Protein AF-A0A3B1B9C0-F1 (afdb_monomer_lite)

Secondary structure (DSSP, 8-state):
-HHHHHHHHHHHHHHHHHHT--------HHHHHH---GGGTEEETTEE-HHHHHHHHTTS-PPP-

Foldseek 3Di:
DVVVVVVVVVVVVVVVVVVPDDDDPDDPVVCVVPVDDPVQFDPDPPHGDPQVVVCVVVVNDHDDD

Radius of gyration: 20.87 Å; chains: 1; bounding box: 42×20×56 Å

pLDDT: mean 88.49, std 7.57, range [59.88, 95.81]

Structure (mmCIF, N/CA/C/O backbone):
data_AF-A0A3B1B9C0-F1
#
_entry.id   AF-A0A3B1B9C0-F1
#
loop_
_atom_site.group_PDB
_atom_site.id
_atom_site.type_symbol
_atom_site.label_atom_id
_atom_site.label_alt_id
_atom_site.label_comp_id
_atom_site.label_asym_id
_atom_site.label_entity_id
_atom_site.label_seq_id
_atom_site.pdbx_PDB_ins_code
_atom_site.Cartn_x
_atom_site.Cartn_y
_atom_site.Cartn_z
_atom_site.occupancy
_atom_site.B_iso_or_equiv
_atom_site.auth_seq_id
_atom_site.auth_comp_id
_atom_site.auth_asym_id
_atom_site.auth_atom_id
_atom_site.pdbx_PDB_model_num
ATOM 1 N N . MET A 1 1 ? -27.491 -1.859 37.972 1.00 63.16 1 MET A N 1
ATOM 2 C CA . MET A 1 1 ? -26.652 -3.082 37.905 1.00 63.16 1 MET A CA 1
ATOM 3 C C . MET A 1 1 ? -26.278 -3.470 36.471 1.00 63.16 1 MET A C 1
ATOM 5 O O . MET A 1 1 ? -25.094 -3.617 36.212 1.00 63.16 1 MET A O 1
ATOM 9 N N . LYS A 1 2 ? -27.226 -3.543 35.519 1.00 75.19 2 LYS A N 1
ATOM 10 C CA . LYS A 1 2 ? -26.951 -3.921 34.112 1.00 75.19 2 LYS A CA 1
ATOM 11 C C . LYS A 1 2 ? -25.878 -3.066 33.406 1.00 75.19 2 LYS A C 1
ATOM 13 O O . LYS A 1 2 ? -25.020 -3.637 32.754 1.00 75.19 2 LYS A O 1
ATOM 18 N N . CYS A 1 3 ? -25.874 -1.743 33.617 1.00 74.88 3 CYS A N 1
ATOM 19 C CA . CYS A 1 3 ? -24.908 -0.813 33.002 1.00 74.88 3 CYS A CA 1
ATOM 20 C C . CYS A 1 3 ? -23.444 -1.052 33.449 1.00 74.88 3 CYS A C 1
ATOM 22 O O . CYS A 1 3 ? -22.520 -1.015 32.639 1.00 74.88 3 CYS A O 1
ATOM 24 N N . ILE A 1 4 ? -23.241 -1.375 34.733 1.00 83.00 4 ILE A N 1
ATOM 25 C CA . ILE A 1 4 ? -21.913 -1.679 35.298 1.00 83.00 4 ILE A CA 1
ATOM 26 C C . ILE A 1 4 ? -21.408 -3.024 34.764 1.00 83.00 4 ILE A C 1
ATOM 28 O O . ILE A 1 4 ? -20.245 -3.151 34.393 1.00 83.00 4 ILE A O 1
ATOM 32 N N . GLN A 1 5 ? -22.300 -4.012 34.666 1.00 83.75 5 GLN A N 1
ATOM 33 C CA . GLN A 1 5 ? -21.967 -5.337 34.153 1.00 83.75 5 GLN A CA 1
ATOM 34 C C . GLN A 1 5 ? -21.586 -5.299 32.668 1.00 83.75 5 GLN A C 1
ATOM 36 O O . GLN A 1 5 ? -20.588 -5.904 32.294 1.00 83.75 5 GLN A O 1
ATOM 41 N N . THR A 1 6 ? -22.299 -4.524 31.843 1.00 84.75 6 THR A N 1
ATOM 42 C CA . THR A 1 6 ? -21.933 -4.311 30.432 1.00 84.75 6 THR A CA 1
ATOM 43 C C . THR A 1 6 ? -20.589 -3.602 30.272 1.00 84.75 6 THR A C 1
ATOM 45 O O . THR A 1 6 ? -19.788 -3.999 29.425 1.00 84.75 6 THR A O 1
ATOM 48 N N . GLY A 1 7 ? -20.305 -2.596 31.106 1.00 90.81 7 GLY A N 1
ATOM 49 C CA . GLY A 1 7 ? -19.012 -1.908 31.093 1.00 90.81 7 GLY A CA 1
ATOM 50 C C . GLY A 1 7 ? -17.862 -2.848 31.450 1.00 90.81 7 GLY A C 1
ATOM 51 O O . GLY A 1 7 ? -16.866 -2.909 30.734 1.00 90.81 7 GLY A O 1
ATOM 52 N N . LEU A 1 8 ? -18.036 -3.655 32.501 1.00 91.38 8 LEU A N 1
ATOM 53 C CA . LEU A 1 8 ? -17.042 -4.639 32.921 1.00 91.38 8 LEU A CA 1
ATOM 54 C C . LEU A 1 8 ? -16.782 -5.689 31.832 1.00 91.38 8 LEU A C 1
ATOM 56 O O . LEU A 1 8 ? -15.627 -5.996 31.545 1.00 91.38 8 LEU A O 1
ATOM 60 N N . THR A 1 9 ? -17.831 -6.201 31.181 1.00 93.56 9 THR A N 1
ATOM 61 C CA . THR A 1 9 ? -17.669 -7.172 30.089 1.00 93.56 9 THR A CA 1
ATOM 62 C C . THR A 1 9 ? -16.921 -6.594 28.890 1.00 93.56 9 THR A C 1
ATOM 64 O O . THR A 1 9 ? -16.066 -7.282 28.337 1.00 93.56 9 THR A O 1
ATOM 67 N N . LEU A 1 10 ? -17.172 -5.332 28.511 1.00 94.81 10 LEU A N 1
ATOM 68 C CA . LEU A 1 10 ? -16.438 -4.686 27.417 1.00 94.81 10 LEU A CA 1
ATOM 69 C C . LEU A 1 10 ? -14.952 -4.529 27.751 1.00 94.81 10 LEU A C 1
ATOM 71 O O . LEU A 1 10 ? -14.102 -4.834 26.917 1.00 94.81 10 LEU A O 1
ATOM 75 N N . SER A 1 11 ? -14.642 -4.090 28.972 1.00 93.69 11 SER A N 1
ATOM 76 C CA . SER A 1 11 ? -13.260 -3.921 29.424 1.00 93.69 11 SER A CA 1
ATOM 77 C C . SER A 1 11 ? -12.499 -5.244 29.429 1.00 93.69 11 SER A C 1
ATOM 79 O O . SER A 1 11 ? -11.359 -5.297 28.974 1.00 93.69 11 SER A O 1
ATOM 81 N N . ILE A 1 12 ? -13.135 -6.330 29.881 1.00 95.75 12 ILE A N 1
ATOM 82 C CA . ILE A 1 12 ? -12.534 -7.670 29.861 1.00 95.75 12 ILE A CA 1
ATOM 83 C C . ILE A 1 12 ? -12.258 -8.122 28.421 1.00 95.75 12 ILE A C 1
ATOM 85 O O . ILE A 1 12 ? -11.157 -8.596 28.144 1.00 95.75 12 ILE A O 1
ATOM 89 N N . LEU A 1 13 ? -13.206 -7.939 27.493 1.00 95.81 13 LEU A N 1
ATOM 90 C CA . LEU A 1 13 ? -12.995 -8.277 26.080 1.00 95.81 13 LEU A CA 1
ATOM 91 C C . LEU A 1 13 ? -11.850 -7.471 25.456 1.00 95.81 13 LEU A C 1
ATOM 93 O O . LEU A 1 13 ? -11.046 -8.030 24.714 1.00 95.81 13 LEU A O 1
ATOM 97 N N . ALA A 1 14 ? -11.759 -6.176 25.760 1.00 94.69 14 ALA A N 1
ATOM 98 C CA . ALA A 1 14 ? -10.698 -5.318 25.244 1.00 94.69 14 ALA A CA 1
ATOM 99 C C . ALA A 1 14 ? -9.314 -5.763 25.743 1.00 94.69 14 ALA A C 1
ATOM 101 O O . ALA A 1 14 ? -8.388 -5.902 24.946 1.00 94.69 14 ALA A O 1
ATOM 102 N N . VAL A 1 15 ? -9.183 -6.043 27.044 1.00 95.81 15 VAL A N 1
ATOM 103 C CA . VAL A 1 15 ? -7.923 -6.521 27.636 1.00 95.81 15 VAL A CA 1
ATOM 104 C C . VAL A 1 15 ? -7.535 -7.884 27.065 1.00 95.81 15 VAL A C 1
ATOM 106 O O . VAL A 1 15 ? -6.387 -8.063 26.667 1.00 95.81 15 VAL A O 1
ATOM 109 N N . ALA A 1 16 ? -8.486 -8.816 26.955 1.00 94.56 16 ALA A N 1
ATOM 110 C CA . ALA A 1 16 ? -8.243 -10.121 26.345 1.00 94.56 16 ALA A CA 1
ATOM 111 C C . ALA A 1 16 ? -7.803 -9.994 24.875 1.00 94.56 16 ALA A C 1
ATOM 113 O O . ALA A 1 16 ? -6.866 -10.657 24.446 1.00 94.56 16 ALA A O 1
ATOM 114 N N . GLY A 1 17 ? -8.426 -9.102 24.102 1.00 93.44 17 GLY A N 1
ATOM 115 C CA . GLY A 1 17 ? -8.041 -8.860 22.711 1.00 93.44 17 GLY A CA 1
ATOM 116 C C . GLY A 1 17 ? -6.590 -8.392 22.558 1.00 93.44 17 GLY A C 1
ATOM 117 O O . GLY A 1 17 ? -5.911 -8.819 21.629 1.00 93.44 17 GLY A O 1
ATOM 118 N N . ILE A 1 18 ? -6.095 -7.562 23.482 1.00 91.88 18 ILE A N 1
ATOM 119 C CA . ILE A 1 18 ? -4.715 -7.052 23.454 1.00 91.88 18 ILE A CA 1
ATOM 120 C C . ILE A 1 18 ? -3.711 -8.150 23.823 1.00 91.88 18 ILE A C 1
ATOM 122 O O . ILE A 1 18 ? -2.678 -8.287 23.162 1.00 91.88 18 ILE A O 1
ATOM 126 N N . THR A 1 19 ? -4.004 -8.956 24.848 1.00 93.19 19 THR A N 1
ATOM 127 C CA . THR A 1 19 ? -3.083 -10.004 25.322 1.00 93.19 19 THR A CA 1
ATOM 128 C C . THR A 1 19 ? -2.947 -11.175 24.351 1.00 93.19 19 THR A C 1
ATOM 130 O O . THR A 1 19 ? -1.951 -11.890 24.407 1.00 93.19 19 THR A O 1
ATOM 133 N N . LEU A 1 20 ? -3.905 -11.355 23.436 1.00 91.81 20 LEU A N 1
ATOM 134 C CA . LEU A 1 20 ? -3.860 -12.378 22.388 1.00 91.81 20 LEU A CA 1
ATOM 135 C C . LEU A 1 20 ? -3.093 -11.944 21.120 1.00 91.81 20 LEU A C 1
ATOM 137 O O . LEU A 1 20 ? -3.013 -12.717 20.164 1.00 91.81 20 LEU A O 1
ATOM 141 N N . THR A 1 21 ? -2.524 -10.734 21.069 1.00 87.06 21 THR A N 1
ATOM 142 C CA . THR A 1 21 ? -1.759 -10.284 19.892 1.00 87.06 21 THR A CA 1
ATOM 143 C C . THR A 1 21 ? -0.346 -10.883 19.863 1.00 87.06 21 THR A C 1
ATOM 145 O O . THR A 1 21 ? 0.362 -10.900 20.866 1.00 87.06 21 THR A O 1
ATOM 148 N N . G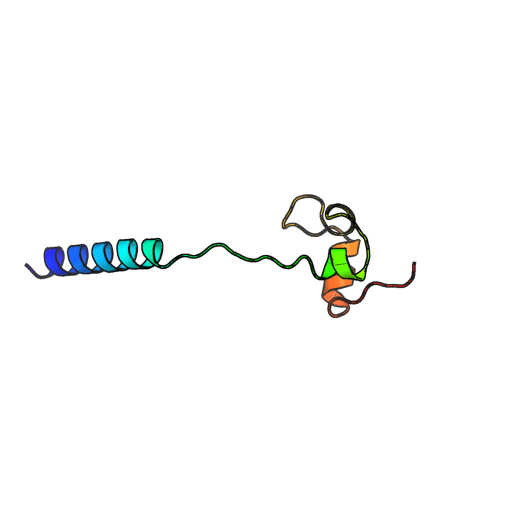LY A 1 22 ? 0.074 -11.392 18.699 1.00 87.00 22 GLY A N 1
ATOM 149 C CA . GLY A 1 22 ? 1.414 -11.946 18.464 1.00 87.00 22 GLY A CA 1
ATOM 150 C C . GLY A 1 22 ? 2.270 -11.063 17.550 1.00 87.00 22 GLY A C 1
ATOM 151 O O . GLY A 1 22 ? 1.776 -10.114 16.938 1.00 87.00 22 GLY A O 1
ATOM 152 N N . THR A 1 23 ? 3.561 -11.383 17.416 1.00 86.88 23 THR A N 1
ATOM 153 C CA . THR A 1 23 ? 4.444 -10.673 16.478 1.00 86.88 23 THR A CA 1
ATOM 154 C C . THR A 1 23 ? 4.055 -10.984 15.032 1.00 86.88 23 THR A C 1
ATOM 156 O O . THR A 1 23 ? 3.995 -12.141 14.614 1.00 86.88 23 THR A O 1
ATOM 159 N N . ALA A 1 24 ? 3.811 -9.945 14.233 1.00 82.56 24 ALA A N 1
ATOM 160 C CA . ALA A 1 24 ? 3.542 -10.116 12.811 1.00 82.56 24 ALA A CA 1
ATOM 161 C C . ALA A 1 24 ? 4.824 -10.553 12.081 1.00 82.56 24 ALA A C 1
ATOM 163 O O . AL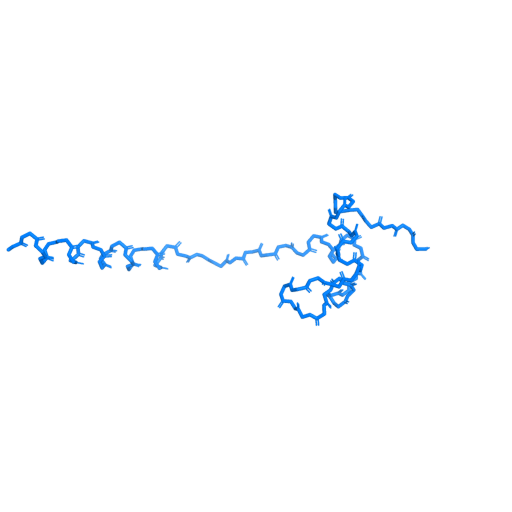A A 1 24 ? 5.772 -9.779 11.954 1.00 82.56 24 ALA A O 1
ATOM 164 N N . GLN A 1 25 ? 4.847 -11.788 11.576 1.00 82.31 25 GLN A N 1
ATOM 165 C CA . GLN A 1 25 ? 5.938 -12.310 10.747 1.00 82.31 25 GLN A CA 1
ATOM 166 C C . GLN A 1 25 ? 5.751 -11.853 9.293 1.00 82.31 25 GLN A C 1
ATOM 168 O O . GLN A 1 25 ? 5.342 -12.620 8.421 1.00 82.31 25 GLN A O 1
ATOM 173 N N . ALA A 1 26 ? 5.980 -10.564 9.034 1.00 78.56 26 ALA A N 1
ATOM 174 C CA . ALA A 1 26 ? 5.861 -10.009 7.690 1.00 78.56 26 ALA A CA 1
ATOM 175 C C . ALA A 1 26 ? 6.961 -10.581 6.778 1.00 78.56 26 ALA A C 1
ATOM 177 O O . ALA A 1 26 ? 8.125 -10.205 6.882 1.00 78.56 26 ALA A O 1
ATOM 178 N N . VAL A 1 27 ? 6.590 -11.477 5.860 1.00 78.81 27 VAL A N 1
ATOM 179 C CA . VAL A 1 27 ? 7.503 -12.000 4.833 1.00 78.81 27 VAL A CA 1
ATOM 180 C C . VAL A 1 27 ? 7.558 -11.005 3.670 1.00 78.81 27 VAL A C 1
ATOM 182 O O . VAL A 1 27 ? 6.535 -10.803 3.003 1.00 78.81 27 VAL A O 1
ATOM 185 N N . PRO A 1 28 ? 8.719 -10.392 3.358 1.00 79.94 28 PRO A N 1
ATOM 186 C CA . PRO A 1 28 ? 8.834 -9.418 2.279 1.00 79.94 28 PRO A CA 1
ATOM 187 C C . PRO A 1 28 ? 8.905 -10.127 0.916 1.00 79.94 28 PRO A C 1
ATOM 189 O O . PRO A 1 28 ? 9.895 -10.028 0.19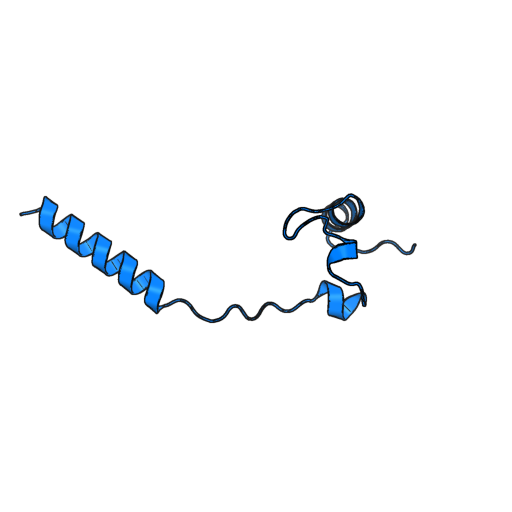6 1.00 79.94 28 PRO A O 1
ATOM 192 N N . SER A 1 29 ? 7.835 -10.837 0.543 1.00 82.19 29 SER A N 1
ATOM 193 C CA . SER A 1 29 ? 7.761 -11.687 -0.658 1.00 82.19 29 SER A CA 1
ATOM 194 C C . SER A 1 29 ? 8.143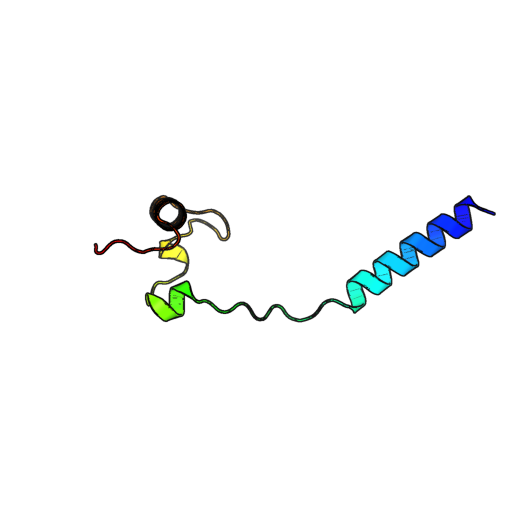 -10.940 -1.941 1.00 82.19 29 SER A C 1
ATOM 196 O O . SER A 1 29 ? 8.732 -11.512 -2.852 1.00 82.19 29 SER A O 1
ATOM 198 N N . PHE A 1 30 ? 7.845 -9.639 -2.003 1.00 85.00 30 PHE A N 1
ATOM 199 C CA . PHE A 1 30 ? 8.260 -8.773 -3.104 1.00 85.00 30 PHE A CA 1
ATOM 200 C C . PHE A 1 30 ? 9.779 -8.552 -3.143 1.00 85.00 30 PHE A C 1
ATOM 202 O O . PHE A 1 30 ? 10.390 -8.776 -4.184 1.00 85.00 30 PHE A O 1
ATOM 209 N N . ALA A 1 31 ? 10.386 -8.129 -2.029 1.00 84.00 31 ALA A N 1
ATOM 210 C CA . ALA A 1 31 ? 11.821 -7.853 -1.977 1.00 84.00 31 ALA A CA 1
ATOM 211 C C . ALA A 1 31 ? 12.635 -9.135 -2.196 1.00 84.00 31 ALA A C 1
ATOM 213 O O . ALA A 1 31 ? 13.607 -9.108 -2.941 1.00 84.00 31 ALA A O 1
ATOM 214 N N . ALA A 1 32 ? 12.180 -10.260 -1.632 1.00 85.06 32 ALA A N 1
ATOM 215 C CA . ALA A 1 32 ? 12.797 -11.569 -1.828 1.00 85.06 32 ALA A CA 1
ATOM 216 C C . ALA A 1 32 ? 12.742 -12.048 -3.289 1.00 85.06 32 ALA A C 1
ATOM 218 O O . ALA A 1 32 ? 13.688 -12.662 -3.764 1.00 85.06 32 ALA A O 1
ATOM 219 N N . LYS A 1 33 ? 11.647 -11.775 -4.012 1.00 87.88 33 LYS A N 1
ATOM 220 C CA . LYS A 1 33 ? 11.495 -12.209 -5.409 1.00 87.88 33 LYS A CA 1
ATOM 221 C C . LYS A 1 33 ? 12.189 -11.290 -6.416 1.00 87.88 33 LYS A C 1
ATOM 223 O O . LYS A 1 33 ? 12.668 -11.770 -7.435 1.00 87.88 33 LYS A O 1
ATOM 228 N N . TYR A 1 34 ? 12.145 -9.979 -6.190 1.00 89.62 34 TYR A N 1
ATOM 229 C CA . TYR A 1 34 ? 12.510 -8.984 -7.205 1.00 89.62 34 TYR A CA 1
ATOM 230 C C . TYR A 1 34 ? 13.733 -8.136 -6.843 1.00 89.62 34 TYR A C 1
ATOM 232 O O . TYR A 1 34 ? 14.119 -7.276 -7.636 1.00 89.62 34 TYR A O 1
ATOM 240 N N . GLU A 1 35 ? 14.307 -8.330 -5.653 1.00 90.62 35 GLU A N 1
ATOM 241 C CA . GLU A 1 35 ? 15.520 -7.644 -5.184 1.00 90.62 35 GLU A CA 1
ATOM 242 C C . GLU A 1 35 ? 15.415 -6.110 -5.280 1.00 90.62 35 GLU A C 1
ATOM 244 O O . GLU A 1 35 ? 16.359 -5.401 -5.632 1.00 90.62 35 GLU A O 1
ATOM 249 N N . LYS A 1 36 ? 14.220 -5.569 -4.998 1.00 90.00 36 LYS A N 1
ATOM 250 C CA . LYS A 1 36 ? 13.949 -4.124 -4.984 1.00 90.00 36 LYS A CA 1
ATOM 251 C C . LYS A 1 36 ? 13.663 -3.628 -3.572 1.00 90.00 36 LYS A C 1
ATOM 253 O O . LYS A 1 36 ? 12.924 -4.252 -2.813 1.00 90.00 36 LYS A O 1
ATOM 258 N N . ASN A 1 37 ? 14.188 -2.444 -3.270 1.00 89.12 37 ASN A N 1
ATOM 259 C CA . ASN A 1 37 ? 13.911 -1.728 -2.026 1.00 89.12 37 ASN A CA 1
ATOM 260 C C . ASN A 1 37 ? 12.466 -1.204 -1.974 1.00 89.12 37 ASN A C 1
ATOM 262 O O . ASN A 1 37 ? 11.827 -0.993 -3.006 1.00 89.12 37 ASN A O 1
ATOM 266 N N . CYS A 1 38 ? 11.969 -0.911 -0.768 1.00 88.88 38 CYS A N 1
ATOM 267 C CA . CYS A 1 38 ? 10.600 -0.431 -0.530 1.00 88.88 38 CYS A CA 1
ATOM 268 C C . CYS A 1 38 ? 10.241 0.825 -1.348 1.00 88.88 38 CYS A C 1
ATOM 270 O O . CYS A 1 38 ? 9.118 0.948 -1.843 1.00 88.88 38 CYS A O 1
ATOM 272 N N . SER A 1 39 ? 11.205 1.731 -1.545 1.00 91.75 39 SER A N 1
ATOM 273 C CA . SER A 1 39 ? 11.049 2.967 -2.326 1.00 91.75 39 SER A CA 1
ATOM 274 C C . SER A 1 39 ? 10.775 2.729 -3.815 1.00 91.75 39 SER A C 1
ATOM 276 O O . SER A 1 39 ? 10.278 3.620 -4.501 1.00 91.75 39 SER A O 1
ATOM 278 N N . TYR A 1 40 ? 11.015 1.515 -4.326 1.00 91.94 40 TYR A N 1
ATOM 279 C CA . TYR A 1 40 ? 10.667 1.160 -5.701 1.00 91.94 40 TYR A CA 1
ATOM 280 C C . TYR A 1 40 ? 9.149 1.257 -5.943 1.00 91.94 40 TYR A C 1
ATOM 282 O O . TYR A 1 40 ? 8.726 1.723 -7.002 1.00 91.94 40 TYR A O 1
ATOM 290 N N . CYS A 1 41 ? 8.323 0.901 -4.950 1.00 92.81 41 CYS A N 1
ATOM 291 C CA . CYS A 1 41 ? 6.855 0.929 -5.038 1.00 92.81 41 CYS A CA 1
ATOM 292 C C . CYS A 1 41 ? 6.180 1.985 -4.146 1.00 92.81 41 CYS A C 1
ATOM 294 O O . CYS A 1 41 ? 5.003 2.279 -4.366 1.00 92.81 41 CYS A O 1
ATOM 296 N N . HIS A 1 42 ? 6.879 2.557 -3.161 1.00 93.50 42 HIS A N 1
ATOM 297 C CA . HIS A 1 42 ? 6.298 3.463 -2.165 1.00 93.50 42 HIS A CA 1
ATOM 298 C C . HIS A 1 42 ? 6.946 4.850 -2.165 1.00 93.50 42 HIS A C 1
ATOM 300 O O . HIS A 1 42 ? 8.165 4.962 -2.247 1.00 93.50 42 HIS A O 1
ATOM 306 N N . ASN A 1 43 ? 6.121 5.892 -2.005 1.00 94.69 43 ASN A N 1
ATOM 307 C CA . ASN A 1 43 ? 6.596 7.247 -1.677 1.00 94.69 43 ASN A CA 1
ATOM 308 C C . ASN A 1 43 ? 6.754 7.417 -0.160 1.00 94.69 43 ASN A C 1
ATOM 310 O O . ASN A 1 43 ? 7.740 7.958 0.320 1.00 94.69 43 ASN A O 1
ATOM 314 N N . ALA A 1 44 ? 5.778 6.906 0.582 1.00 92.75 44 ALA A N 1
ATOM 315 C CA . ALA A 1 44 ? 5.804 6.731 2.023 1.00 92.75 44 ALA A CA 1
ATOM 316 C C . ALA A 1 44 ? 5.075 5.420 2.286 1.00 92.75 44 ALA A C 1
ATOM 318 O O . ALA 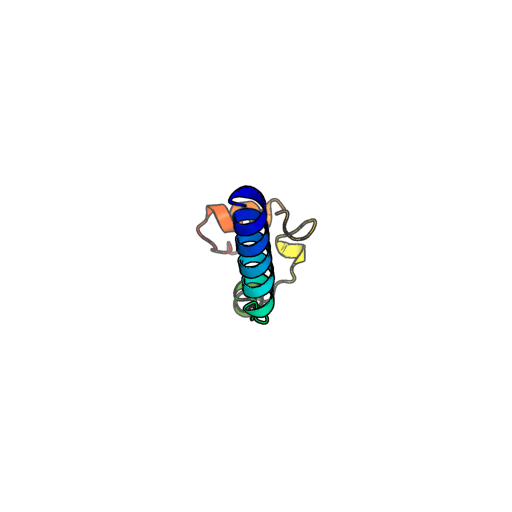A 1 44 ? 4.019 5.193 1.703 1.00 92.75 44 ALA A O 1
ATOM 319 N N . TRP A 1 45 ? 5.615 4.524 3.102 1.00 80.62 45 TRP A N 1
ATOM 320 C CA . TRP A 1 45 ? 4.867 3.316 3.447 1.00 80.62 45 TRP A CA 1
ATOM 321 C C . TRP A 1 45 ? 3.605 3.713 4.246 1.00 80.62 45 TRP A C 1
ATOM 323 O O . TRP A 1 45 ? 3.752 4.503 5.179 1.00 80.62 45 TRP A O 1
ATOM 333 N N . PRO A 1 46 ? 2.377 3.239 3.921 1.00 87.12 46 PRO A N 1
ATOM 334 C CA . PRO A 1 46 ? 1.970 2.255 2.900 1.00 87.12 46 PRO A CA 1
ATOM 335 C C . PRO A 1 46 ? 1.477 2.845 1.552 1.00 87.12 46 PRO A C 1
ATOM 337 O O . PRO A 1 46 ? 1.028 2.104 0.675 1.00 87.12 46 PRO A O 1
ATOM 340 N N . GLN A 1 47 ? 1.547 4.162 1.347 1.00 95.62 47 GLN A N 1
ATOM 341 C CA . GLN A 1 47 ? 1.153 4.850 0.111 1.00 95.62 47 GLN A CA 1
ATOM 342 C C . GLN A 1 47 ? 1.991 4.410 -1.106 1.00 95.62 47 GLN A C 1
ATOM 344 O O . GLN A 1 47 ? 3.223 4.487 -1.117 1.00 95.62 47 GLN A O 1
ATOM 349 N N . LEU A 1 48 ? 1.308 3.987 -2.173 1.00 95.31 48 LEU A N 1
ATOM 350 C CA . LEU A 1 48 ? 1.940 3.552 -3.421 1.00 95.31 48 LEU A CA 1
ATOM 351 C C . LEU A 1 48 ? 2.326 4.735 -4.317 1.00 95.31 48 LEU A C 1
ATOM 353 O O . LEU A 1 48 ? 1.587 5.713 -4.439 1.00 95.31 48 LEU A O 1
ATOM 357 N N . ASN A 1 49 ? 3.458 4.597 -5.004 1.00 95.19 49 ASN A N 1
ATOM 358 C CA . ASN A 1 49 ? 3.831 5.426 -6.146 1.00 95.19 49 ASN A CA 1
ATOM 359 C C . ASN A 1 49 ? 3.220 4.855 -7.448 1.00 95.19 49 ASN A C 1
ATOM 361 O O . ASN A 1 49 ? 2.490 3.858 -7.435 1.00 95.19 49 ASN A O 1
ATOM 365 N N . ASN A 1 50 ? 3.523 5.462 -8.600 1.00 95.75 50 ASN A N 1
ATOM 366 C CA . ASN A 1 50 ? 2.989 5.003 -9.889 1.00 95.75 50 ASN A CA 1
ATOM 367 C C . ASN A 1 50 ? 3.395 3.553 -10.232 1.00 95.75 50 ASN A C 1
ATOM 369 O O . ASN A 1 50 ? 2.575 2.786 -10.737 1.00 95.75 50 ASN A O 1
ATOM 373 N N . LYS A 1 51 ? 4.638 3.147 -9.929 1.00 93.75 51 LYS A N 1
ATOM 374 C CA . LYS A 1 51 ? 5.100 1.765 -10.145 1.00 93.75 51 LYS A CA 1
ATOM 375 C C . LYS A 1 51 ? 4.338 0.787 -9.249 1.00 93.75 51 LYS A C 1
ATOM 377 O O . LYS A 1 51 ? 3.845 -0.226 -9.742 1.00 93.75 51 LYS A O 1
ATOM 382 N N . GLY A 1 52 ? 4.173 1.124 -7.969 1.00 94.25 52 GLY A N 1
ATOM 383 C CA . GLY A 1 52 ? 3.425 0.323 -7.000 1.00 94.25 52 GLY A CA 1
ATOM 384 C C . GLY A 1 52 ? 1.958 0.125 -7.389 1.00 94.25 52 GLY A C 1
ATOM 385 O O . GLY A 1 52 ? 1.447 -0.992 -7.304 1.00 94.25 52 GLY A O 1
ATOM 386 N N . ARG A 1 53 ? 1.287 1.172 -7.893 1.00 95.62 53 ARG A N 1
ATOM 387 C CA . ARG A 1 53 ? -0.090 1.050 -8.407 1.00 95.62 53 ARG A CA 1
ATOM 388 C C . ARG A 1 53 ? -0.172 0.109 -9.604 1.00 95.62 53 ARG A C 1
ATOM 390 O O . ARG A 1 53 ? -0.929 -0.855 -9.551 1.00 95.62 53 ARG A O 1
ATOM 397 N N . LYS A 1 54 ? 0.690 0.294 -10.608 1.00 95.44 54 LYS A N 1
ATOM 398 C CA . LYS A 1 54 ? 0.749 -0.594 -11.781 1.00 95.44 54 LYS A CA 1
ATOM 399 C C . LYS A 1 54 ? 1.094 -2.040 -11.423 1.00 95.44 54 LYS A C 1
ATOM 401 O O . LYS A 1 54 ? 0.684 -2.957 -12.125 1.00 95.44 54 LYS A O 1
ATOM 406 N N . PHE A 1 55 ? 1.891 -2.271 -10.381 1.00 93.25 55 PHE A N 1
ATOM 407 C CA . PHE A 1 55 ? 2.181 -3.616 -9.881 1.00 93.25 55 PHE A CA 1
ATOM 408 C C . PHE A 1 55 ? 0.929 -4.269 -9.282 1.00 93.25 55 PHE A C 1
ATOM 410 O O . PHE A 1 55 ? 0.604 -5.401 -9.639 1.00 93.25 55 PHE A O 1
ATOM 417 N N . LYS A 1 56 ? 0.189 -3.539 -8.437 1.00 92.88 56 LYS A N 1
ATOM 418 C CA . LYS A 1 56 ? -1.084 -3.997 -7.860 1.00 92.88 56 LYS A CA 1
ATOM 419 C C . LYS A 1 56 ? -2.131 -4.276 -8.943 1.00 92.88 56 LYS A C 1
ATOM 421 O O . LYS A 1 56 ? -2.732 -5.343 -8.942 1.00 92.88 56 LYS A O 1
ATOM 426 N N . GLU A 1 57 ? -2.305 -3.354 -9.887 1.00 95.75 57 GLU A N 1
ATOM 427 C CA . GLU A 1 57 ? -3.272 -3.458 -10.993 1.00 95.75 57 GLU A CA 1
ATOM 428 C C . GLU A 1 57 ? -2.985 -4.640 -11.931 1.00 95.75 57 GLU A C 1
ATOM 430 O O . GLU A 1 57 ? -3.903 -5.198 -12.519 1.00 95.75 57 GLU A O 1
ATOM 435 N N . ARG A 1 58 ? -1.724 -5.080 -12.029 1.00 93.81 58 ARG A N 1
ATOM 436 C CA . ARG A 1 58 ? -1.317 -6.259 -12.815 1.00 93.81 58 ARG A CA 1
ATOM 437 C C . ARG A 1 58 ? -1.315 -7.566 -12.019 1.00 93.81 58 ARG A C 1
ATOM 439 O O . ARG A 1 58 ? -0.677 -8.534 -12.431 1.00 93.81 58 ARG A O 1
ATOM 446 N N . GLY A 1 59 ? -1.981 -7.598 -10.866 1.00 93.06 59 GLY A N 1
ATOM 447 C CA . GLY A 1 59 ? -2.054 -8.789 -10.021 1.00 93.06 59 GLY A CA 1
ATOM 448 C C . GLY A 1 59 ? -0.716 -9.148 -9.375 1.00 93.06 59 GLY A C 1
ATOM 449 O O . GLY A 1 59 ? -0.355 -10.320 -9.324 1.00 93.06 59 GLY A O 1
ATOM 450 N N . TYR A 1 60 ? 0.036 -8.147 -8.905 1.00 91.06 60 TYR A N 1
ATOM 451 C CA . TYR A 1 60 ? 1.332 -8.315 -8.233 1.00 91.06 60 TYR A CA 1
ATOM 452 C C . TYR A 1 60 ? 2.419 -8.943 -9.128 1.00 91.06 60 TYR A C 1
ATOM 454 O O . TYR A 1 60 ? 3.255 -9.745 -8.692 1.00 91.06 60 TYR A O 1
ATOM 462 N N . ARG A 1 61 ? 2.437 -8.533 -10.403 1.00 89.94 61 ARG A N 1
ATOM 463 C CA . ARG A 1 61 ? 3.445 -8.917 -11.403 1.00 89.94 61 ARG A CA 1
ATOM 464 C C . ARG A 1 61 ? 4.253 -7.697 -11.826 1.00 89.94 61 ARG A C 1
ATOM 466 O O . ARG A 1 61 ? 3.695 -6.679 -12.245 1.00 89.94 61 ARG A O 1
ATOM 473 N N . LEU A 1 62 ? 5.572 -7.788 -11.685 1.00 88.94 62 LEU A N 1
ATOM 474 C CA . LEU A 1 62 ? 6.480 -6.757 -12.178 1.00 88.94 62 LEU A CA 1
ATOM 475 C C . LEU A 1 62 ? 6.499 -6.800 -13.706 1.00 88.94 62 LEU A C 1
ATOM 477 O O . LEU A 1 62 ? 6.200 -7.826 -14.304 1.00 88.94 62 LEU A O 1
ATOM 481 N N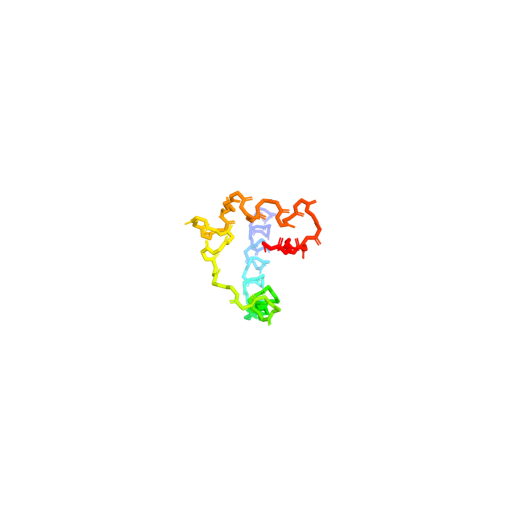 . LYS A 1 63 ? 6.726 -5.644 -14.333 1.00 83.81 63 LYS A N 1
ATOM 482 C CA . LYS A 1 63 ? 6.979 -5.617 -15.777 1.00 83.81 63 LYS A CA 1
ATOM 483 C C . LYS A 1 63 ? 8.469 -5.848 -15.912 1.00 83.81 63 LYS A C 1
ATOM 485 O O . LYS A 1 63 ? 9.206 -5.310 -15.088 1.00 83.81 63 LYS A O 1
ATOM 490 N N . GLU A 1 64 ? 8.886 -6.568 -16.930 1.00 72.06 64 GLU A N 1
ATOM 491 C CA . GLU A 1 64 ? 10.223 -6.388 -17.464 1.00 72.06 64 GLU A CA 1
ATOM 492 C C . GLU A 1 64 ? 10.345 -4.914 -17.892 1.00 72.06 64 GLU A C 1
ATOM 494 O O . GLU A 1 64 ? 9.473 -4.388 -18.600 1.00 72.06 64 GLU A O 1
ATOM 499 N N . ASP A 1 65 ? 11.337 -4.232 -17.320 1.00 59.88 65 ASP A N 1
ATOM 500 C CA . ASP A 1 65 ? 11.689 -2.850 -17.653 1.00 59.88 65 ASP A CA 1
ATOM 501 C C . ASP A 1 65 ? 12.513 -2.842 -18.955 1.00 59.88 65 ASP A C 1
ATOM 503 O O . ASP A 1 65 ? 13.392 -3.726 -19.100 1.00 59.88 65 ASP A O 1
#

Organism: NCBI:txid652676

Sequence (65 aa):
MKCIQTGLTLSILAVAGITLTGTAQAVPSFAAKYEKNCSYCHNAWPQLNNKGRKFKERGYRLKED